Protein AF-A0A9D5VPM1-F1 (afdb_monomer)

Structure (mmCIF, N/CA/C/O backbone):
data_AF-A0A9D5VPM1-F1
#
_entry.id   AF-A0A9D5VPM1-F1
#
loop_
_atom_site.group_PDB
_atom_site.id
_atom_site.type_symbol
_atom_site.label_atom_id
_atom_site.label_alt_id
_atom_site.label_comp_id
_atom_site.label_asym_id
_atom_site.label_entity_id
_atom_site.label_seq_id
_atom_site.pdbx_PDB_ins_code
_atom_site.Cartn_x
_atom_site.Cartn_y
_atom_site.Cartn_z
_atom_site.occupancy
_atom_site.B_iso_or_equiv
_atom_site.auth_seq_id
_atom_site.auth_comp_id
_atom_site.auth_asym_id
_atom_site.auth_atom_id
_atom_site.pdbx_PDB_model_num
ATOM 1 N N . SER A 1 1 ? -30.904 0.780 25.644 1.00 46.03 1 SER A N 1
ATOM 2 C CA . SER A 1 1 ? -30.044 1.971 25.483 1.00 46.03 1 SER A CA 1
ATOM 3 C C . SER A 1 1 ? -30.799 3.175 26.012 1.00 46.03 1 SER A C 1
ATOM 5 O O . SER A 1 1 ? -31.953 3.351 25.652 1.00 46.03 1 SER A O 1
ATOM 7 N N . HIS A 1 2 ? -30.208 3.943 26.927 1.00 45.38 2 HIS A N 1
ATOM 8 C CA . HIS A 1 2 ? -30.830 5.159 27.462 1.00 45.38 2 HIS A CA 1
ATOM 9 C C . HIS A 1 2 ? -30.136 6.363 26.828 1.00 45.38 2 HIS A C 1
ATOM 11 O O . HIS A 1 2 ? -28.914 6.465 26.896 1.00 45.38 2 HIS A O 1
ATOM 17 N N . VAL A 1 3 ? -30.911 7.231 26.176 1.00 64.12 3 VAL A N 1
ATOM 18 C CA . VAL A 1 3 ? -30.421 8.460 25.542 1.00 64.12 3 VAL A CA 1
ATOM 19 C C . VAL A 1 3 ? -30.948 9.632 26.358 1.00 64.12 3 VAL A C 1
ATOM 21 O O . VAL A 1 3 ? -32.156 9.773 26.531 1.00 64.12 3 VAL A O 1
ATOM 24 N N . ILE A 1 4 ? -30.044 10.449 26.891 1.00 66.19 4 ILE A N 1
ATOM 25 C CA . ILE A 1 4 ? -30.392 11.664 27.631 1.00 66.19 4 ILE A CA 1
ATOM 26 C C . ILE A 1 4 ? -30.613 12.770 26.597 1.00 66.19 4 ILE A C 1
ATOM 28 O O . ILE A 1 4 ? -29.667 13.219 25.957 1.00 66.19 4 ILE A O 1
ATOM 32 N N . THR A 1 5 ? -31.866 13.180 26.405 1.00 64.38 5 THR A N 1
ATOM 33 C CA . THR A 1 5 ? -32.282 14.144 25.369 1.00 64.38 5 THR A CA 1
ATOM 34 C C . THR A 1 5 ? -32.383 15.592 25.847 1.00 64.38 5 THR A C 1
ATOM 36 O O . THR A 1 5 ? -32.550 16.478 25.014 1.00 64.38 5 THR A O 1
ATOM 39 N N . SER A 1 6 ? -32.257 15.879 27.147 1.00 61.25 6 SER A N 1
ATOM 40 C CA . SER A 1 6 ? -32.262 17.265 27.633 1.00 61.25 6 SER A CA 1
ATOM 41 C C . SER A 1 6 ? -31.363 17.474 28.847 1.00 61.25 6 SER A C 1
ATOM 43 O O . SER A 1 6 ? -31.532 16.819 29.876 1.00 61.25 6 SER A O 1
ATOM 45 N N . LEU A 1 7 ? -30.464 18.449 28.736 1.00 65.12 7 LEU A N 1
ATOM 46 C CA . LEU A 1 7 ? -29.758 19.070 29.851 1.00 65.12 7 LEU A CA 1
ATOM 47 C C . LEU A 1 7 ? -30.311 20.491 30.014 1.00 65.12 7 LEU A C 1
ATOM 49 O O . LEU A 1 7 ? -30.599 21.167 29.032 1.00 65.12 7 LEU A O 1
ATOM 53 N N . THR A 1 8 ? -30.485 20.938 31.255 1.00 63.12 8 THR A N 1
ATOM 54 C CA . THR A 1 8 ? -31.030 22.266 31.597 1.00 63.12 8 THR A CA 1
ATOM 55 C C . THR A 1 8 ? -30.065 23.416 31.306 1.00 63.12 8 THR A C 1
ATOM 57 O O . THR A 1 8 ? -30.476 24.572 31.278 1.00 63.12 8 THR A O 1
ATOM 60 N N . ASN A 1 9 ? -28.791 23.111 31.061 1.00 64.00 9 ASN A N 1
ATOM 61 C CA . ASN A 1 9 ? -27.805 24.082 30.610 1.00 64.00 9 ASN A CA 1
ATOM 62 C C . ASN A 1 9 ? -27.770 24.112 29.080 1.00 64.00 9 ASN A C 1
ATOM 64 O O . ASN A 1 9 ? -27.804 23.060 28.448 1.00 64.00 9 ASN A O 1
ATOM 68 N N . LEU A 1 10 ? -27.625 25.314 28.510 1.00 67.50 10 LEU A N 1
ATOM 69 C CA . LEU A 1 10 ? -27.462 25.647 27.079 1.00 67.50 10 LEU A CA 1
ATOM 70 C C . LEU A 1 10 ? -26.227 25.000 26.402 1.00 67.50 10 LEU A C 1
ATOM 72 O O . LEU A 1 10 ? -25.709 25.509 25.412 1.00 67.50 10 LEU A O 1
ATOM 76 N N . ALA A 1 11 ? -25.707 23.903 26.943 1.00 68.06 11 ALA A N 1
ATOM 77 C CA . ALA A 1 11 ? -24.633 23.136 26.352 1.00 68.06 11 ALA A CA 1
ATOM 78 C C . ALA A 1 11 ? -25.200 22.296 25.204 1.00 68.06 11 ALA A C 1
ATOM 80 O O . ALA A 1 11 ? -25.974 21.364 25.419 1.00 68.06 11 ALA A O 1
ATOM 81 N N . THR A 1 12 ? -24.797 22.611 23.977 1.00 66.62 12 THR A N 1
ATOM 82 C CA . THR A 1 12 ? -24.980 21.712 22.838 1.00 66.62 12 THR A CA 1
ATOM 83 C C . THR A 1 12 ? -24.083 20.489 23.039 1.00 66.62 12 THR A C 1
ATOM 85 O O . THR A 1 12 ? -22.858 20.654 23.058 1.00 66.62 12 THR A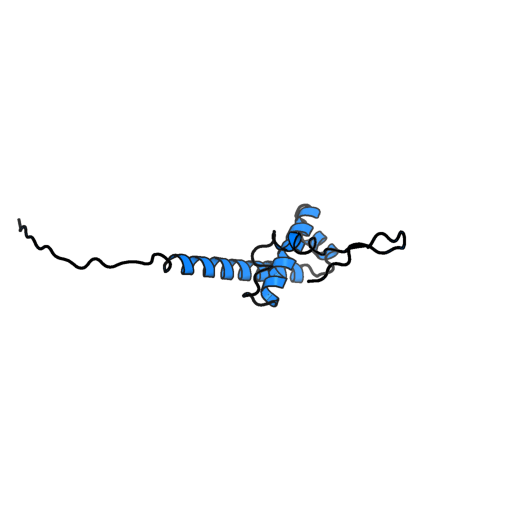 O 1
ATOM 88 N N . PRO A 1 13 ? -24.633 19.273 23.210 1.00 70.50 13 PRO A N 1
ATOM 89 C CA . PRO A 1 13 ? -23.810 18.080 23.325 1.00 70.50 13 PRO A CA 1
ATOM 90 C C . PRO A 1 13 ? -23.083 17.850 21.997 1.00 70.50 13 PRO A C 1
ATOM 92 O O . PRO A 1 13 ? -23.714 17.722 20.948 1.00 70.50 13 PRO A O 1
ATOM 95 N N . ILE A 1 14 ? -21.751 17.794 22.036 1.00 68.25 14 ILE A N 1
ATOM 96 C CA . ILE A 1 14 ? -20.956 17.328 20.898 1.00 68.25 14 ILE A CA 1
ATOM 97 C C . ILE A 1 14 ? -21.084 15.806 20.889 1.00 68.25 14 ILE A C 1
ATOM 99 O O . ILE A 1 14 ? -20.380 15.101 21.608 1.00 68.25 14 ILE A O 1
ATOM 103 N N . ILE A 1 15 ? -22.052 15.304 20.128 1.00 66.81 15 ILE A N 1
ATOM 104 C CA . ILE A 1 15 ? -22.191 13.874 19.868 1.00 66.81 15 ILE A CA 1
ATOM 105 C C . ILE A 1 15 ? -21.260 13.558 18.699 1.00 66.81 15 ILE A C 1
ATOM 107 O O . ILE A 1 15 ? -21.597 13.804 17.543 1.00 66.81 15 ILE A O 1
ATOM 111 N N . GLU A 1 16 ? -20.074 13.031 18.996 1.00 59.28 16 GLU A N 1
ATOM 112 C CA . GLU A 1 16 ? -19.192 12.471 17.975 1.00 59.28 16 GLU A CA 1
ATOM 113 C C . GLU A 1 16 ? -19.693 11.068 17.617 1.00 59.28 16 GLU A C 1
ATOM 115 O O . GLU A 1 16 ? -19.235 10.049 18.127 1.00 59.28 16 GLU A O 1
ATOM 120 N N . SER A 1 17 ? -20.711 11.012 16.760 1.00 59.69 17 SER A N 1
ATOM 121 C CA . SER A 1 17 ? -21.077 9.782 16.065 1.00 59.69 17 SER A CA 1
ATOM 122 C C . SER A 1 17 ? -19.971 9.485 15.056 1.00 59.69 17 SER A C 1
ATOM 124 O O . SER A 1 17 ? -19.969 10.005 13.940 1.00 59.69 17 SER A O 1
ATOM 126 N N . SER A 1 18 ? -18.993 8.690 15.480 1.00 56.88 18 SER A N 1
ATOM 127 C CA . SER A 1 18 ? -17.846 8.207 14.711 1.00 56.88 18 SER A CA 1
ATOM 128 C C . SER A 1 18 ? -18.258 7.237 13.591 1.00 56.88 18 SER A C 1
ATOM 130 O O . SER A 1 18 ? -17.755 6.129 13.488 1.00 56.88 18 SER A O 1
ATOM 132 N N . SER A 1 19 ? -19.177 7.646 12.716 1.00 54.69 19 SER A N 1
ATOM 133 C CA . SER A 1 19 ? -19.578 6.900 11.514 1.00 54.69 19 SER A CA 1
ATOM 134 C C . SER A 1 19 ? -18.809 7.334 10.258 1.00 54.69 19 SER A C 1
ATOM 136 O O . SER A 1 19 ? -19.092 6.860 9.163 1.00 54.69 19 SER A O 1
ATOM 138 N N . ASN A 1 20 ? -17.855 8.266 10.382 1.00 52.69 20 ASN A N 1
ATOM 139 C CA . ASN A 1 20 ? -17.102 8.801 9.240 1.00 52.69 20 ASN A CA 1
ATOM 140 C C . ASN A 1 20 ? -15.785 8.063 8.946 1.00 52.69 20 ASN A C 1
ATOM 142 O O . ASN A 1 20 ? -15.251 8.236 7.854 1.00 52.69 20 ASN A O 1
ATOM 146 N N . SER A 1 21 ? -15.248 7.251 9.867 1.00 54.72 21 SER A N 1
ATOM 147 C CA . SER A 1 21 ? -13.973 6.551 9.633 1.00 54.72 21 SER A CA 1
ATOM 148 C C . SER A 1 21 ? -14.108 5.298 8.765 1.00 54.72 21 SER A C 1
ATOM 150 O O . SER A 1 21 ? -13.159 4.957 8.068 1.00 54.72 21 SER A O 1
ATOM 152 N N . GLU A 1 22 ? -15.265 4.625 8.776 1.00 56.50 22 GLU A N 1
ATOM 153 C CA . GLU A 1 22 ? -15.465 3.374 8.019 1.00 56.50 22 GLU A CA 1
ATOM 154 C C . GLU A 1 22 ? -15.569 3.600 6.507 1.00 56.50 22 GLU A C 1
ATOM 156 O O . GLU A 1 22 ? -15.055 2.799 5.733 1.00 56.50 22 GLU A O 1
ATOM 161 N N . ARG A 1 23 ? -16.094 4.756 6.077 1.00 62.66 23 ARG A N 1
ATOM 162 C CA . ARG A 1 23 ? -16.302 5.059 4.651 1.00 62.66 23 ARG A CA 1
ATOM 163 C C . ARG A 1 23 ? -15.031 5.002 3.803 1.00 62.66 23 ARG A C 1
ATOM 165 O O . ARG A 1 23 ? -15.107 4.721 2.617 1.00 62.66 23 ARG A O 1
ATOM 172 N N . TYR A 1 24 ? -13.868 5.285 4.391 1.00 68.12 24 TYR A N 1
ATOM 173 C CA . TYR A 1 24 ? -12.594 5.243 3.666 1.00 68.12 24 TYR A CA 1
ATOM 174 C C . TYR A 1 24 ? -12.075 3.820 3.445 1.00 68.12 24 TYR A C 1
ATOM 176 O O . TYR A 1 24 ? -11.287 3.598 2.527 1.00 68.12 24 TYR A O 1
ATOM 184 N N . LEU A 1 25 ? -12.473 2.870 4.293 1.00 75.69 25 LEU A N 1
ATOM 185 C CA . LEU A 1 25 ? -12.056 1.473 4.179 1.00 75.69 25 LEU A CA 1
ATOM 186 C C . LEU A 1 25 ? -12.971 0.686 3.239 1.00 75.69 25 LEU A C 1
ATOM 188 O O . LEU A 1 25 ? -12.504 -0.269 2.624 1.00 75.69 25 LEU A O 1
ATOM 192 N N . ASP A 1 26 ? -14.221 1.124 3.075 1.00 77.19 26 ASP A N 1
ATOM 193 C CA . ASP A 1 26 ? -15.200 0.498 2.177 1.00 77.19 26 ASP A CA 1
ATOM 194 C C . ASP A 1 26 ? -14.757 0.511 0.701 1.00 77.19 26 ASP A C 1
ATOM 196 O O . ASP A 1 26 ? -15.040 -0.428 -0.042 1.00 77.19 26 ASP A O 1
ATOM 200 N N . ASP A 1 27 ? -13.997 1.531 0.285 1.00 83.94 27 ASP A N 1
ATOM 201 C CA . ASP A 1 27 ? -13.447 1.645 -1.075 1.00 83.94 27 ASP A CA 1
ATOM 202 C C . ASP A 1 27 ?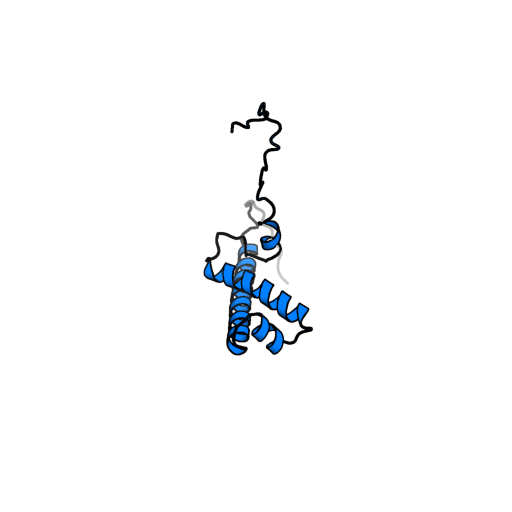 -12.220 0.739 -1.315 1.00 83.94 27 ASP A C 1
ATOM 204 O O . ASP A 1 27 ? -11.737 0.612 -2.448 1.00 83.94 27 ASP A O 1
ATOM 208 N N . ILE A 1 28 ? -11.668 0.129 -0.260 1.00 88.62 28 ILE A N 1
ATOM 209 C CA . ILE A 1 28 ? -10.472 -0.711 -0.338 1.00 88.62 28 ILE A CA 1
ATOM 210 C C . ILE A 1 28 ? -10.906 -2.180 -0.273 1.00 88.62 28 ILE A C 1
ATOM 212 O O . ILE A 1 28 ? -11.401 -2.633 0.762 1.00 88.62 28 ILE A O 1
ATOM 216 N N . PRO A 1 29 ? -10.687 -2.967 -1.344 1.00 87.00 29 PRO A N 1
ATOM 217 C CA . PRO A 1 29 ? -11.137 -4.350 -1.382 1.00 87.00 29 PRO A CA 1
ATOM 218 C C . PRO A 1 29 ? -10.519 -5.129 -0.223 1.00 87.00 29 PRO A C 1
ATOM 220 O O . PRO A 1 29 ? -9.322 -5.009 0.037 1.00 87.00 29 PRO A O 1
ATOM 223 N N . TYR A 1 30 ? -11.349 -5.910 0.468 1.00 89.62 30 TYR A N 1
ATOM 224 C CA . TYR A 1 30 ? -10.958 -6.796 1.565 1.00 89.62 30 TYR A CA 1
ATOM 225 C C . TYR A 1 30 ? -10.345 -6.119 2.813 1.00 89.62 30 TYR A C 1
ATOM 227 O O . TYR A 1 30 ? -9.983 -6.809 3.766 1.00 89.62 30 TYR A O 1
ATOM 235 N N . ALA A 1 31 ? -10.247 -4.785 2.868 1.00 87.44 31 ALA A N 1
ATOM 236 C CA . ALA A 1 31 ? -9.637 -4.085 4.003 1.00 87.44 31 ALA A CA 1
ATOM 237 C C . ALA A 1 31 ? -10.460 -4.209 5.298 1.00 87.44 31 ALA A C 1
ATOM 239 O O . ALA A 1 31 ? -9.883 -4.331 6.382 1.00 87.44 31 ALA A O 1
ATOM 240 N N . SER A 1 32 ? -11.789 -4.227 5.173 1.00 87.38 32 SER A N 1
ATOM 241 C CA . SER A 1 32 ? -12.735 -4.374 6.289 1.00 87.38 32 SER A CA 1
ATOM 242 C C . SER A 1 32 ? -13.070 -5.836 6.628 1.00 87.38 32 SER A C 1
ATOM 244 O O . SER A 1 32 ? -13.798 -6.092 7.585 1.00 87.38 32 SER A O 1
ATOM 246 N N . ASP A 1 33 ? -12.552 -6.811 5.871 1.00 88.50 33 ASP A N 1
ATOM 247 C CA . ASP A 1 33 ? -12.857 -8.230 6.073 1.00 88.50 33 ASP A CA 1
ATOM 248 C C . ASP A 1 33 ? -12.066 -8.801 7.261 1.00 88.50 33 ASP A C 1
ATOM 250 O O . ASP A 1 33 ? -10.854 -9.009 7.196 1.00 88.50 33 ASP A O 1
ATOM 254 N N . SER A 1 34 ? -12.753 -9.072 8.370 1.00 88.38 34 SER A N 1
ATOM 255 C CA . SER 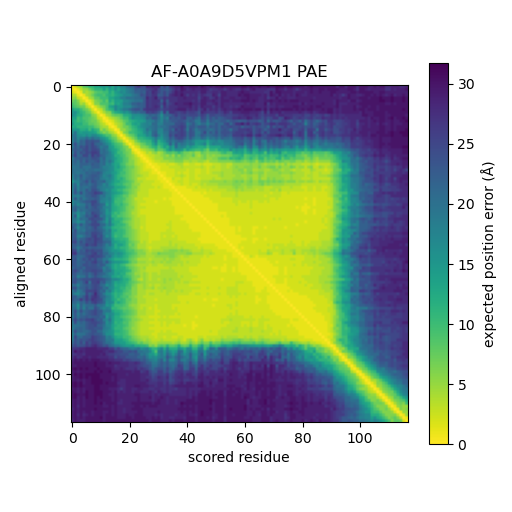A 1 34 ? -12.135 -9.576 9.600 1.00 88.38 34 SER A CA 1
ATOM 256 C C . SER A 1 34 ? -11.615 -11.015 9.491 1.00 88.38 34 SER A C 1
ATOM 258 O O . SER A 1 34 ? -10.822 -11.419 10.346 1.00 88.38 34 SER A O 1
ATOM 260 N N . SER A 1 35 ? -11.997 -11.762 8.447 1.00 90.06 35 SER A N 1
ATOM 261 C CA . SER A 1 35 ? -11.518 -13.129 8.194 1.00 90.06 35 SER A CA 1
ATOM 262 C C . SER A 1 35 ? -10.072 -13.179 7.686 1.00 90.06 35 SER A C 1
ATOM 264 O O . SER A 1 35 ? -9.386 -14.189 7.851 1.00 90.06 35 SER A O 1
ATOM 266 N N . ILE A 1 36 ? -9.575 -12.073 7.130 1.00 90.31 36 ILE A N 1
ATOM 267 C CA . ILE A 1 36 ? -8.217 -11.958 6.599 1.00 90.31 36 ILE A CA 1
ATOM 268 C C . ILE A 1 36 ? -7.266 -11.517 7.705 1.00 90.31 36 ILE A C 1
ATOM 270 O O . ILE A 1 36 ? -7.598 -10.672 8.541 1.00 90.31 36 ILE A O 1
ATOM 274 N N . VAL A 1 37 ? -6.046 -12.051 7.700 1.00 93.50 37 VAL A N 1
ATOM 275 C CA . VAL A 1 37 ? -5.016 -11.697 8.681 1.00 93.50 37 VAL A CA 1
ATOM 276 C C . VAL A 1 37 ? -4.710 -10.198 8.615 1.00 93.50 37 VAL A C 1
ATOM 278 O O . VAL A 1 37 ? -4.566 -9.620 7.540 1.00 93.50 37 VAL A O 1
ATOM 281 N N . LEU A 1 38 ? -4.544 -9.559 9.781 1.00 91.25 38 LEU A N 1
ATOM 282 C CA . LEU A 1 38 ? -4.284 -8.116 9.890 1.00 91.25 38 LEU A CA 1
ATOM 283 C C . LEU A 1 38 ? -3.126 -7.642 8.997 1.00 91.25 38 LEU A C 1
ATOM 285 O O . LEU A 1 38 ? -3.207 -6.569 8.407 1.00 91.25 38 LEU A O 1
ATOM 289 N N . LYS A 1 39 ? -2.066 -8.450 8.889 1.00 93.62 39 LYS A N 1
ATOM 290 C CA . LYS A 1 39 ? -0.907 -8.184 8.029 1.00 93.62 39 LYS A CA 1
ATOM 291 C C . LYS A 1 39 ? -1.315 -7.949 6.572 1.00 93.62 39 LYS A C 1
ATOM 293 O O . LYS A 1 39 ? -0.817 -7.014 5.949 1.00 93.62 39 LYS A O 1
ATOM 298 N N . ASP A 1 40 ? -2.217 -8.771 6.055 1.00 93.56 40 ASP A N 1
ATOM 299 C CA . ASP A 1 40 ? -2.610 -8.733 4.652 1.00 93.56 40 ASP A CA 1
ATOM 300 C C . ASP A 1 40 ? -3.561 -7.566 4.398 1.00 93.56 40 ASP A C 1
ATOM 302 O O . ASP A 1 40 ? -3.352 -6.795 3.465 1.00 93.56 40 ASP A O 1
ATOM 306 N N . ARG A 1 41 ? -4.508 -7.317 5.312 1.00 93.12 41 ARG A N 1
ATOM 307 C CA . ARG A 1 41 ? -5.368 -6.120 5.259 1.00 93.12 41 ARG A CA 1
ATOM 308 C C . ARG A 1 41 ? -4.554 -4.829 5.287 1.00 93.12 41 ARG A C 1
ATOM 310 O O . ARG A 1 41 ? -4.828 -3.903 4.527 1.00 93.12 41 ARG A O 1
ATOM 317 N N . LEU A 1 42 ? -3.517 -4.777 6.126 1.00 93.81 42 LEU A N 1
ATOM 318 C CA . LEU A 1 42 ? -2.617 -3.629 6.190 1.00 93.81 42 LEU A CA 1
ATOM 319 C C . LEU A 1 42 ? -1.898 -3.413 4.853 1.00 93.81 42 LEU A C 1
ATOM 321 O O . LEU A 1 42 ? -1.803 -2.277 4.399 1.00 93.81 42 LEU A O 1
ATOM 325 N N . ALA A 1 43 ? -1.453 -4.484 4.190 1.00 94.38 43 ALA A N 1
ATOM 326 C CA . ALA A 1 43 ? -0.827 -4.386 2.872 1.00 94.38 43 ALA A CA 1
ATOM 327 C C . ALA A 1 43 ? -1.784 -3.815 1.805 1.00 94.38 43 ALA A C 1
ATOM 329 O O . ALA A 1 43 ? -1.347 -3.060 0.934 1.00 94.38 43 ALA A O 1
ATOM 330 N N . LEU A 1 44 ? -3.085 -4.115 1.886 1.00 93.50 44 LEU A N 1
ATOM 331 C CA . LEU A 1 44 ? -4.108 -3.571 0.981 1.00 93.50 44 LEU A CA 1
ATOM 332 C C . LEU A 1 44 ? -4.355 -2.077 1.214 1.00 93.50 44 LEU A C 1
ATOM 334 O O . LEU A 1 44 ? -4.408 -1.299 0.256 1.00 93.50 44 LEU A O 1
ATOM 338 N N . ILE A 1 45 ? -4.434 -1.660 2.479 1.00 93.75 45 ILE A N 1
ATOM 339 C CA . ILE A 1 45 ? -4.559 -0.244 2.853 1.00 93.75 45 ILE A CA 1
ATOM 340 C C . ILE A 1 45 ? -3.315 0.531 2.406 1.00 93.75 45 ILE A C 1
ATOM 342 O O . ILE A 1 45 ? -3.419 1.577 1.761 1.00 93.75 45 ILE A O 1
ATOM 346 N N . GLU A 1 46 ? -2.125 -0.007 2.679 1.00 94.31 46 GLU A N 1
ATOM 347 C CA . GLU A 1 46 ? -0.867 0.584 2.222 1.00 94.31 46 GLU A CA 1
ATOM 348 C C . GLU A 1 46 ? -0.822 0.714 0.695 1.00 94.31 46 GLU A C 1
ATOM 350 O O . GLU A 1 46 ? -0.404 1.754 0.185 1.00 94.31 46 GLU A O 1
ATOM 355 N N . ARG A 1 47 ? -1.283 -0.297 -0.053 1.00 94.00 47 ARG A N 1
ATOM 356 C CA . ARG A 1 47 ? -1.368 -0.233 -1.520 1.00 94.00 47 ARG A CA 1
ATOM 357 C C . ARG A 1 47 ? -2.250 0.919 -1.981 1.00 94.00 47 ARG A C 1
ATOM 359 O O . ARG A 1 47 ? -1.857 1.634 -2.904 1.00 94.00 47 ARG A O 1
ATOM 366 N N . HIS A 1 48 ? -3.411 1.113 -1.357 1.00 93.19 48 HIS A N 1
ATOM 367 C CA . HIS A 1 48 ? -4.307 2.218 -1.694 1.00 93.19 48 HIS A CA 1
ATOM 368 C C . HIS A 1 48 ? -3.606 3.574 -1.512 1.00 93.19 48 HIS A C 1
ATOM 370 O O . HIS A 1 48 ? -3.613 4.402 -2.428 1.00 93.19 48 HIS A O 1
ATOM 376 N N . LEU A 1 49 ? -2.911 3.758 -0.385 1.00 93.19 49 LEU A N 1
ATOM 377 C CA . LEU A 1 49 ? -2.118 4.962 -0.115 1.00 93.19 49 LEU A CA 1
ATOM 378 C C . LEU A 1 49 ? -0.992 5.153 -1.142 1.00 93.19 49 LEU A C 1
ATOM 380 O O . LEU A 1 49 ? -0.865 6.232 -1.719 1.00 93.19 49 LEU A O 1
ATOM 384 N N . ILE A 1 50 ? -0.224 4.100 -1.442 1.00 94.31 50 ILE A N 1
ATOM 385 C CA . ILE A 1 50 ? 0.861 4.124 -2.438 1.00 94.31 50 ILE A CA 1
ATOM 38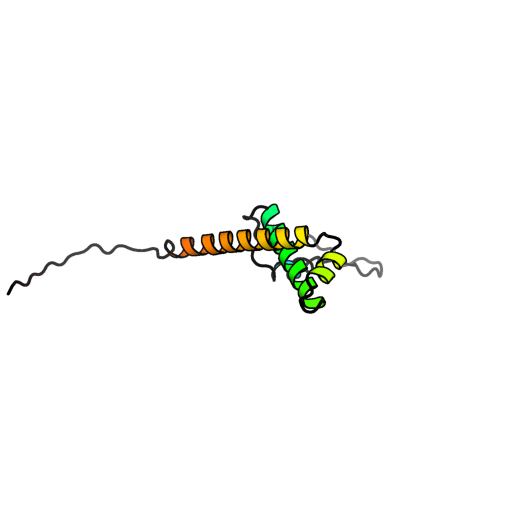6 C C . ILE A 1 50 ? 0.339 4.543 -3.815 1.00 94.31 50 ILE A C 1
ATOM 388 O O . ILE A 1 50 ? 0.938 5.385 -4.486 1.00 94.31 50 ILE A O 1
ATOM 392 N N . VAL A 1 51 ? -0.771 3.953 -4.264 1.00 93.62 51 VAL A N 1
ATOM 393 C CA . VAL A 1 51 ? -1.370 4.276 -5.565 1.00 93.62 51 VAL A CA 1
ATOM 394 C C . VAL A 1 51 ? -1.860 5.721 -5.583 1.00 93.62 51 VAL A C 1
ATOM 396 O O . VAL A 1 51 ? -1.642 6.417 -6.578 1.00 93.62 51 VAL A O 1
ATOM 399 N N . GLY A 1 52 ? -2.474 6.186 -4.492 1.00 93.88 52 GLY A N 1
ATOM 400 C CA . GLY A 1 52 ? -2.863 7.584 -4.319 1.00 93.88 52 GLY A CA 1
ATOM 401 C C . GLY A 1 52 ? -1.674 8.533 -4.463 1.00 93.88 52 GLY A C 1
ATOM 402 O O . GLY A 1 52 ? -1.735 9.484 -5.244 1.00 93.88 52 GLY A O 1
ATOM 403 N N . GLU A 1 53 ? -0.561 8.231 -3.799 1.00 94.75 53 GLU A N 1
ATOM 404 C CA . GLU A 1 53 ? 0.632 9.082 -3.814 1.00 94.75 53 GLU A CA 1
ATOM 405 C C . GLU A 1 53 ? 1.337 9.085 -5.178 1.00 94.75 53 GLU A C 1
ATOM 407 O O . GLU A 1 53 ? 1.729 10.128 -5.706 1.00 94.75 53 GLU A O 1
ATOM 412 N N . ILE A 1 54 ? 1.429 7.921 -5.827 1.00 94.75 54 ILE A N 1
ATOM 413 C CA . ILE A 1 54 ? 1.963 7.818 -7.191 1.00 94.75 54 ILE A CA 1
ATOM 414 C C . ILE A 1 54 ? 1.111 8.643 -8.165 1.00 94.75 54 ILE A C 1
ATOM 416 O O . ILE A 1 54 ? 1.670 9.320 -9.032 1.00 94.75 54 ILE A O 1
ATOM 420 N N . LYS A 1 55 ? -0.222 8.621 -8.024 1.00 95.50 55 LYS A N 1
ATOM 421 C CA . LYS A 1 55 ? -1.134 9.432 -8.847 1.00 95.50 55 LYS A CA 1
ATOM 422 C C . LYS A 1 55 ? -0.933 10.930 -8.605 1.00 95.50 55 LYS A C 1
ATOM 424 O O . LYS A 1 55 ? -0.799 11.666 -9.579 1.00 95.50 55 LYS A O 1
ATOM 429 N N . ARG A 1 56 ? -0.817 11.373 -7.345 1.00 94.69 56 ARG A N 1
ATOM 430 C CA . ARG A 1 56 ? -0.519 12.779 -6.980 1.00 94.69 56 ARG A CA 1
ATOM 431 C C . ARG A 1 56 ? 0.786 13.289 -7.593 1.00 94.69 56 ARG A C 1
ATOM 433 O O . ARG A 1 56 ? 0.931 14.481 -7.858 1.00 94.69 56 ARG A O 1
ATOM 440 N N . HIS A 1 57 ? 1.733 12.390 -7.845 1.00 95.69 57 HIS A N 1
ATOM 441 C CA . HIS A 1 57 ? 3.021 12.702 -8.455 1.00 95.69 57 HIS A CA 1
ATOM 442 C C . HIS A 1 57 ? 3.143 12.285 -9.929 1.00 95.69 57 HIS A C 1
ATOM 444 O O . HIS A 1 57 ? 4.261 12.079 -10.408 1.00 95.69 57 HIS A O 1
ATOM 450 N N . ASN A 1 58 ? 2.031 12.181 -10.668 1.00 94.56 58 ASN A N 1
ATOM 451 C CA . ASN A 1 58 ? 2.007 11.892 -12.111 1.00 94.56 58 ASN A CA 1
ATOM 452 C C . ASN A 1 58 ? 2.783 10.618 -12.497 1.00 94.56 58 ASN A C 1
ATOM 454 O O . ASN A 1 58 ? 3.496 10.581 -13.498 1.00 94.56 58 ASN A O 1
ATOM 458 N N . GLY A 1 59 ? 2.711 9.575 -11.668 1.00 92.50 59 GLY A N 1
ATOM 459 C CA . GLY A 1 59 ? 3.415 8.315 -11.910 1.00 92.50 59 GLY A CA 1
ATOM 460 C C . GLY A 1 59 ? 4.874 8.294 -11.444 1.00 92.50 59 GLY A C 1
ATOM 461 O O . GLY A 1 59 ? 5.531 7.253 -11.552 1.00 92.50 59 GLY A O 1
ATOM 462 N N . ASN A 1 60 ? 5.404 9.393 -10.894 1.00 94.81 60 ASN A N 1
ATOM 463 C CA . ASN A 1 60 ? 6.789 9.452 -10.434 1.00 94.81 60 ASN A CA 1
ATOM 464 C C . ASN A 1 60 ? 6.986 8.678 -9.118 1.00 94.81 60 ASN A C 1
ATOM 466 O O . ASN A 1 60 ? 6.873 9.220 -8.017 1.00 94.81 60 ASN A O 1
ATOM 470 N N . LYS A 1 61 ? 7.354 7.400 -9.252 1.00 94.56 61 LYS A N 1
ATOM 471 C CA . LYS A 1 61 ? 7.584 6.475 -8.130 1.00 94.56 61 LYS A CA 1
ATOM 472 C C . LYS A 1 61 ? 8.699 6.935 -7.188 1.00 94.56 61 LYS A C 1
ATOM 474 O O . LYS A 1 61 ? 8.598 6.722 -5.987 1.00 94.56 61 LYS A O 1
ATOM 479 N N . SER A 1 62 ? 9.759 7.558 -7.709 1.00 95.50 62 SER A N 1
ATOM 480 C CA . SER A 1 62 ? 10.877 8.033 -6.881 1.00 95.50 62 SER A CA 1
ATOM 481 C C . SER A 1 62 ? 10.465 9.221 -6.013 1.00 95.50 62 SER A C 1
ATOM 483 O O . SER A 1 62 ? 10.846 9.286 -4.847 1.00 95.50 62 SER A O 1
ATOM 485 N N . LYS A 1 63 ? 9.657 10.138 -6.562 1.00 96.06 63 LYS A N 1
ATOM 486 C CA . LYS A 1 63 ? 9.112 11.272 -5.806 1.00 96.06 63 LYS A CA 1
ATOM 487 C C . LYS A 1 63 ? 8.107 10.802 -4.751 1.00 96.06 63 LYS A C 1
ATOM 489 O O . LYS A 1 63 ? 8.231 11.218 -3.608 1.00 96.06 63 LYS A O 1
ATOM 494 N N . ALA A 1 64 ? 7.218 9.873 -5.109 1.00 96.06 64 ALA A N 1
ATOM 495 C CA . ALA A 1 64 ? 6.277 9.263 -4.170 1.00 96.06 64 ALA A CA 1
ATOM 496 C C . ALA A 1 64 ? 6.981 8.515 -3.027 1.00 96.06 64 ALA A C 1
ATOM 498 O O . ALA A 1 64 ? 6.651 8.733 -1.871 1.00 96.06 64 ALA A O 1
ATOM 499 N N . ALA A 1 65 ? 8.006 7.702 -3.317 1.00 96.50 65 ALA A N 1
ATOM 500 C CA . ALA A 1 65 ? 8.783 7.021 -2.275 1.00 96.50 6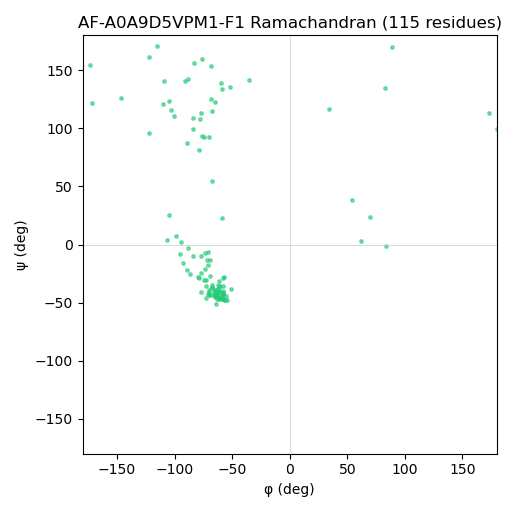5 ALA A CA 1
ATOM 501 C C . ALA A 1 65 ? 9.408 8.013 -1.280 1.00 96.50 65 ALA A C 1
ATOM 503 O O . ALA A 1 65 ? 9.371 7.786 -0.072 1.00 96.50 65 ALA A O 1
ATOM 504 N N . ARG A 1 66 ? 9.951 9.124 -1.800 1.00 96.81 66 ARG A N 1
ATOM 505 C CA . ARG A 1 66 ? 10.553 10.180 -0.984 1.00 96.81 66 ARG A CA 1
ATOM 506 C C . ARG A 1 66 ? 9.521 10.865 -0.087 1.00 96.81 66 ARG A C 1
ATOM 508 O O . ARG A 1 66 ? 9.818 11.075 1.081 1.00 96.81 66 ARG A O 1
ATOM 515 N N . GLU A 1 67 ? 8.341 11.181 -0.616 1.00 96.12 67 GLU A N 1
ATOM 516 C CA . GLU A 1 67 ? 7.254 11.810 0.151 1.00 96.12 67 GLU A CA 1
ATOM 517 C C . GLU A 1 67 ? 6.685 10.864 1.218 1.00 96.12 67 GLU A C 1
ATOM 519 O O . GLU A 1 67 ? 6.412 11.270 2.341 1.00 96.12 67 GLU A O 1
ATOM 524 N N . MET A 1 68 ? 6.614 9.568 0.907 1.00 93.56 68 MET A N 1
ATOM 525 C CA . MET A 1 68 ? 6.245 8.520 1.861 1.00 93.56 68 MET A CA 1
ATOM 526 C C . MET A 1 68 ? 7.321 8.234 2.923 1.00 93.56 68 MET A C 1
ATOM 528 O O . MET A 1 68 ? 7.087 7.425 3.819 1.00 93.56 68 MET A O 1
ATOM 532 N N . GLY A 1 69 ? 8.513 8.830 2.820 1.00 96.19 69 GLY A N 1
ATOM 533 C CA . GLY A 1 69 ? 9.601 8.623 3.779 1.00 96.19 69 GLY A CA 1
ATOM 534 C C . GLY A 1 69 ? 10.229 7.224 3.736 1.00 96.19 69 GLY A C 1
ATOM 535 O O . GLY A 1 69 ? 10.811 6.782 4.725 1.00 96.19 69 GLY A O 1
ATOM 536 N N . ILE A 1 70 ? 10.129 6.513 2.607 1.00 96.44 70 ILE A N 1
ATOM 537 C CA . ILE A 1 70 ? 10.676 5.157 2.444 1.00 96.44 70 ILE A CA 1
ATOM 538 C C . ILE A 1 70 ? 11.664 5.076 1.280 1.00 96.44 70 ILE A C 1
ATOM 540 O O . ILE A 1 70 ? 11.688 5.906 0.371 1.00 96.44 70 ILE A O 1
ATOM 544 N N . SER A 1 71 ? 12.495 4.032 1.273 1.00 97.69 71 SER A N 1
ATOM 545 C CA . SER A 1 71 ? 13.378 3.783 0.134 1.00 97.69 71 SER A CA 1
ATOM 546 C C . SER A 1 71 ? 12.579 3.359 -1.103 1.00 97.69 71 SER A C 1
ATOM 548 O O . SER A 1 71 ? 11.511 2.746 -1.015 1.00 97.69 71 SER A O 1
ATOM 550 N N . ARG A 1 72 ? 13.138 3.620 -2.289 1.00 94.81 72 ARG A N 1
ATOM 551 C CA . ARG A 1 72 ? 12.545 3.175 -3.559 1.00 94.81 72 ARG A CA 1
ATOM 552 C C . ARG A 1 72 ? 12.370 1.652 -3.615 1.00 94.81 72 ARG A C 1
ATOM 554 O O . ARG A 1 72 ? 11.381 1.175 -4.163 1.00 94.81 72 ARG A O 1
ATOM 561 N N . GLU A 1 73 ? 13.298 0.897 -3.026 1.00 96.81 73 GLU A N 1
ATOM 562 C CA . GLU A 1 73 ? 13.210 -0.566 -2.971 1.00 96.81 73 GLU A CA 1
ATOM 563 C C . GLU A 1 73 ? 12.141 -1.041 -1.979 1.00 96.81 73 GLU A C 1
ATOM 565 O O . GLU A 1 73 ? 11.436 -2.008 -2.260 1.00 96.81 73 GLU A O 1
ATOM 570 N N . ALA A 1 74 ? 11.952 -0.341 -0.855 1.00 96.12 74 ALA A N 1
ATOM 571 C CA . ALA A 1 74 ? 10.854 -0.629 0.067 1.00 96.12 74 ALA A CA 1
ATOM 572 C C . ALA A 1 74 ? 9.490 -0.398 -0.600 1.00 96.12 74 ALA A C 1
ATOM 574 O O . ALA A 1 74 ? 8.612 -1.252 -0.486 1.00 96.12 74 ALA A O 1
ATOM 575 N N . LEU A 1 75 ? 9.339 0.697 -1.360 1.00 95.81 75 LEU A N 1
ATOM 576 C CA . LEU A 1 75 ? 8.132 0.952 -2.151 1.00 95.81 75 LEU A CA 1
ATOM 577 C C . LEU A 1 75 ? 7.862 -0.205 -3.125 1.00 95.81 75 LEU A C 1
ATOM 579 O O . LEU A 1 75 ? 6.750 -0.724 -3.180 1.00 95.81 75 LEU A O 1
ATOM 583 N N . ARG A 1 76 ? 8.894 -0.650 -3.855 1.00 95.75 76 ARG A N 1
ATOM 584 C CA . ARG A 1 76 ? 8.784 -1.763 -4.808 1.00 95.75 76 ARG A CA 1
ATOM 585 C C . ARG A 1 76 ? 8.333 -3.055 -4.122 1.00 95.75 76 ARG A C 1
ATOM 587 O O . ARG A 1 76 ? 7.404 -3.697 -4.601 1.00 95.75 76 ARG A O 1
ATOM 594 N N . LYS A 1 77 ? 8.944 -3.403 -2.987 1.00 97.00 77 LYS A N 1
ATOM 595 C CA . LYS A 1 77 ? 8.598 -4.605 -2.212 1.00 97.00 77 LYS A CA 1
ATOM 596 C C . LYS A 1 77 ? 7.169 -4.563 -1.673 1.00 97.00 77 LYS A C 1
ATOM 598 O O . LYS A 1 77 ? 6.463 -5.557 -1.791 1.00 97.00 77 LYS A O 1
ATOM 603 N N . LYS A 1 78 ? 6.723 -3.419 -1.141 1.00 95.19 78 LYS A N 1
ATOM 604 C CA . LYS A 1 78 ? 5.337 -3.237 -0.670 1.00 95.19 78 LYS A CA 1
ATOM 605 C C . LYS A 1 78 ? 4.320 -3.390 -1.809 1.00 95.19 78 LYS A C 1
ATOM 607 O O . LYS A 1 78 ? 3.286 -4.031 -1.632 1.00 95.19 78 LYS A O 1
ATOM 612 N N . MET A 1 79 ? 4.629 -2.861 -2.995 1.00 93.25 79 MET A N 1
ATOM 613 C CA . MET A 1 79 ? 3.774 -3.033 -4.175 1.00 93.25 79 MET A CA 1
ATOM 614 C C . MET A 1 79 ? 3.678 -4.494 -4.627 1.00 93.25 79 MET A C 1
ATOM 616 O O . MET A 1 79 ? 2.581 -4.937 -4.939 1.00 93.25 79 MET A O 1
ATOM 620 N N . MET A 1 80 ? 4.792 -5.233 -4.650 1.00 93.88 80 MET A N 1
ATOM 621 C CA . MET A 1 80 ? 4.772 -6.659 -5.009 1.00 93.88 80 MET A CA 1
ATOM 622 C C . MET A 1 80 ? 3.966 -7.468 -3.992 1.00 93.88 80 MET A C 1
ATOM 624 O O . MET A 1 80 ? 3.007 -8.123 -4.370 1.00 93.88 80 MET A O 1
ATOM 628 N N . LEU A 1 81 ? 4.268 -7.308 -2.699 1.00 93.75 81 LEU A N 1
ATOM 629 C CA . LEU A 1 81 ? 3.575 -8.018 -1.623 1.00 93.75 81 LEU A CA 1
ATOM 630 C C . LEU A 1 81 ? 2.054 -7.816 -1.671 1.00 93.75 81 LEU A C 1
ATOM 632 O O . LEU A 1 81 ? 1.295 -8.769 -1.560 1.00 93.75 81 LEU A O 1
ATOM 636 N N . SER A 1 82 ? 1.605 -6.570 -1.824 1.00 92.94 82 SER A N 1
ATOM 637 C CA . SER A 1 82 ? 0.170 -6.269 -1.870 1.00 92.94 82 SER A CA 1
ATOM 638 C C . SER A 1 82 ? -0.520 -6.785 -3.134 1.00 92.94 82 SER A C 1
ATOM 640 O O . SER A 1 82 ? -1.714 -7.068 -3.086 1.00 92.94 82 SER A O 1
ATOM 642 N N . GLN A 1 83 ? 0.207 -6.919 -4.248 1.00 92.50 83 GLN A N 1
ATOM 643 C CA . GLN A 1 83 ? -0.322 -7.540 -5.459 1.00 92.50 83 GLN A CA 1
ATOM 644 C C . GLN A 1 83 ? -0.456 -9.055 -5.282 1.00 92.50 83 GLN A C 1
ATOM 646 O O . GLN A 1 83 ? -1.531 -9.580 -5.542 1.00 92.50 83 GLN A O 1
ATOM 651 N N . ASP A 1 84 ? 0.569 -9.721 -4.744 1.00 93.88 84 ASP A N 1
ATOM 652 C CA . ASP A 1 84 ? 0.543 -11.166 -4.482 1.00 93.88 84 ASP A CA 1
ATOM 653 C C . ASP A 1 84 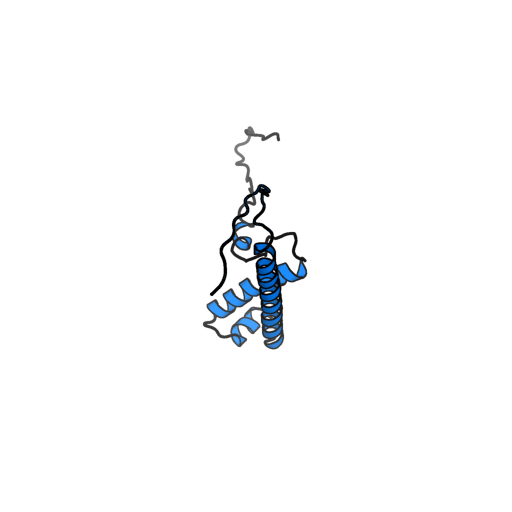? -0.625 -11.552 -3.552 1.00 93.88 84 ASP A C 1
ATOM 655 O O . ASP A 1 84 ? -1.306 -12.552 -3.768 1.00 93.88 84 ASP A O 1
ATOM 659 N N . ILE A 1 85 ? -0.888 -10.730 -2.527 1.00 92.94 85 ILE A N 1
ATOM 660 C CA . ILE A 1 85 ? -2.019 -10.915 -1.604 1.00 92.94 85 ILE A CA 1
ATOM 661 C C . ILE A 1 85 ? -3.360 -10.768 -2.330 1.00 92.94 85 ILE A C 1
ATOM 663 O O . ILE A 1 85 ? -4.259 -11.574 -2.108 1.00 92.94 85 ILE A O 1
ATOM 667 N N . LEU A 1 86 ? -3.512 -9.754 -3.187 1.00 90.44 86 LEU A N 1
ATOM 668 C CA . LEU A 1 86 ? -4.743 -9.570 -3.962 1.00 90.44 86 LEU A CA 1
ATOM 669 C C . LEU A 1 86 ? -4.997 -10.741 -4.901 1.00 90.44 86 LEU A C 1
ATOM 671 O O . LEU A 1 86 ? -6.109 -11.258 -4.926 1.00 90.44 86 LEU A O 1
ATOM 675 N N . ASP A 1 87 ? -3.963 -11.185 -5.610 1.00 91.56 87 ASP A N 1
ATOM 676 C CA . ASP A 1 87 ? -4.064 -12.303 -6.541 1.00 91.56 87 ASP A CA 1
ATOM 677 C C . ASP A 1 87 ? -4.440 -13.599 -5.797 1.00 91.56 87 ASP A C 1
ATOM 679 O O . ASP A 1 87 ? -5.271 -14.375 -6.271 1.00 91.56 87 ASP A O 1
ATOM 683 N N . ALA A 1 88 ? -3.899 -13.811 -4.591 1.00 90.19 88 ALA A N 1
ATOM 684 C CA . ALA A 1 88 ? -4.261 -14.942 -3.739 1.00 90.19 88 ALA A CA 1
ATOM 685 C C . ALA A 1 88 ? -5.718 -14.877 -3.244 1.00 90.19 88 ALA A C 1
ATOM 687 O O . ALA A 1 88 ? -6.405 -15.901 -3.225 1.00 90.19 88 ALA A O 1
ATOM 688 N N . LEU A 1 89 ? -6.203 -13.691 -2.859 1.00 87.75 89 LEU A N 1
ATOM 689 C CA . LEU A 1 89 ? -7.576 -13.489 -2.383 1.00 87.75 89 LEU A CA 1
ATOM 690 C C . LEU A 1 89 ? -8.607 -13.624 -3.513 1.00 87.75 89 LEU A C 1
ATOM 692 O O . LEU A 1 89 ? -9.632 -14.285 -3.331 1.00 87.75 89 LEU A O 1
ATOM 696 N N . ASP A 1 90 ? -8.322 -13.064 -4.689 1.00 85.25 90 ASP A N 1
ATOM 697 C CA . ASP A 1 90 ? -9.179 -13.193 -5.872 1.00 85.25 90 ASP A CA 1
ATOM 698 C C . ASP A 1 90 ? -9.187 -14.637 -6.399 1.00 85.25 90 ASP A C 1
ATOM 700 O O . ASP A 1 90 ? -10.243 -15.162 -6.768 1.00 85.25 90 ASP A O 1
ATOM 704 N N . GLY A 1 91 ? -8.038 -15.322 -6.353 1.00 72.56 91 GLY A N 1
ATOM 705 C CA . GLY A 1 91 ? -7.932 -16.751 -6.649 1.00 72.56 91 GLY A CA 1
ATOM 706 C C . GLY A 1 91 ? -8.758 -17.626 -5.699 1.00 72.56 91 GLY A C 1
ATOM 707 O O . GLY A 1 91 ? -9.396 -18.580 -6.143 1.00 72.56 91 GLY A O 1
ATOM 708 N N . TYR A 1 92 ? -8.835 -17.268 -4.412 1.00 57.16 92 TYR A N 1
ATOM 709 C CA . TYR A 1 92 ? -9.687 -17.953 -3.429 1.00 57.16 92 TYR A CA 1
ATOM 710 C C . TYR A 1 92 ? -11.186 -17.805 -3.745 1.00 57.16 92 TYR A C 1
ATOM 712 O O . TYR A 1 92 ? -11.941 -18.771 -3.640 1.00 57.16 92 TYR A O 1
ATOM 720 N N . LYS A 1 93 ? -11.632 -16.626 -4.202 1.00 51.47 93 LYS A N 1
ATOM 721 C CA . LYS A 1 93 ? -13.046 -16.368 -4.554 1.00 51.47 93 LYS A CA 1
ATOM 722 C C . LYS A 1 93 ? -13.507 -17.073 -5.837 1.00 51.47 93 LYS A C 1
ATOM 724 O O . LYS A 1 93 ? -14.715 -17.195 -6.053 1.00 51.47 93 LYS A O 1
ATOM 729 N N . ALA A 1 94 ? -12.587 -17.532 -6.688 1.00 47.19 94 ALA A N 1
ATOM 730 C CA . ALA A 1 94 ? -12.924 -18.283 -7.898 1.00 47.19 94 ALA A CA 1
ATOM 731 C C . ALA A 1 94 ? -13.351 -19.735 -7.601 1.00 47.19 94 ALA A C 1
ATOM 733 O O . ALA A 1 94 ? -14.199 -20.271 -8.315 1.00 47.19 94 ALA A O 1
ATOM 734 N N . HIS A 1 95 ? -12.825 -20.348 -6.534 1.00 42.06 95 HIS A N 1
ATOM 735 C CA . HIS A 1 95 ? -13.136 -21.734 -6.166 1.00 42.06 95 HIS A CA 1
ATOM 736 C C . HIS A 1 95 ? -14.493 -21.897 -5.450 1.00 42.06 95 HIS A C 1
ATOM 738 O O . HIS A 1 95 ? -15.164 -22.901 -5.664 1.00 42.06 95 HIS A O 1
ATOM 744 N N . ASP A 1 96 ? -14.973 -20.885 -4.717 1.00 40.91 96 ASP A N 1
ATOM 745 C CA . ASP A 1 96 ? -16.266 -20.936 -3.998 1.00 40.91 96 ASP A CA 1
ATOM 746 C C . ASP A 1 96 ? -17.514 -20.834 -4.906 1.00 40.91 96 ASP A C 1
ATOM 748 O O . ASP A 1 96 ? -18.651 -21.001 -4.452 1.00 40.91 96 ASP A O 1
ATOM 752 N N . ARG A 1 97 ? -17.347 -20.555 -6.208 1.00 45.94 97 ARG A N 1
ATOM 753 C CA . ARG A 1 97 ? -18.475 -20.465 -7.157 1.00 45.94 97 ARG A CA 1
ATOM 754 C C . ARG A 1 97 ? -18.922 -21.810 -7.728 1.00 45.94 97 ARG A C 1
ATOM 756 O O . ARG A 1 97 ? -19.963 -21.849 -8.377 1.00 45.94 97 ARG A O 1
ATOM 763 N N . ILE A 1 98 ? -18.172 -22.889 -7.506 1.00 51.31 98 ILE A N 1
ATOM 764 C CA . ILE A 1 98 ? -18.491 -24.198 -8.096 1.00 51.31 98 ILE A CA 1
ATOM 765 C C . ILE A 1 98 ? -19.433 -25.019 -7.188 1.00 51.31 98 ILE A C 1
ATOM 767 O O . ILE A 1 98 ? -20.220 -25.809 -7.701 1.00 51.31 98 ILE A O 1
ATOM 771 N N . ASP A 1 99 ? -19.491 -24.733 -5.880 1.00 49.41 99 ASP A N 1
ATOM 772 C CA . ASP A 1 99 ? -20.206 -25.586 -4.910 1.00 49.41 99 ASP A CA 1
ATOM 773 C C . ASP A 1 99 ? -21.538 -25.012 -4.374 1.00 49.41 99 ASP A C 1
ATOM 775 O O . ASP A 1 99 ? -22.189 -25.620 -3.522 1.00 49.41 99 ASP A O 1
ATOM 779 N N . SER A 1 100 ? -21.997 -23.856 -4.869 1.00 44.94 100 SER A N 1
ATOM 780 C CA . SER A 1 100 ? -23.225 -23.193 -4.380 1.00 44.94 100 SER A CA 1
ATOM 781 C C . SER A 1 100 ? -24.492 -23.432 -5.222 1.00 44.94 100 SER A C 1
ATOM 783 O O . SER A 1 100 ? -25.551 -22.885 -4.90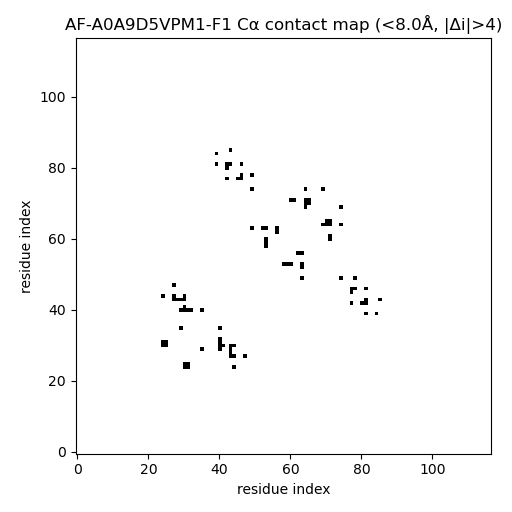8 1.00 44.94 100 SER A O 1
ATOM 785 N N . VAL A 1 101 ? -24.455 -24.319 -6.223 1.00 47.03 101 VAL A N 1
ATOM 786 C CA . VAL A 1 101 ? -25.672 -24.803 -6.906 1.00 47.03 101 VAL A CA 1
ATOM 787 C C . VAL A 1 101 ? -26.207 -26.045 -6.175 1.00 47.03 101 VAL A C 1
ATOM 789 O O . VAL A 1 101 ? -25.854 -27.173 -6.506 1.00 47.03 101 VAL A O 1
ATOM 792 N N . LYS A 1 102 ? -27.057 -25.864 -5.151 1.00 43.09 102 LYS A N 1
ATOM 793 C CA . LYS A 1 102 ? -27.690 -26.976 -4.406 1.00 43.09 102 LYS A CA 1
ATOM 794 C C . LYS A 1 102 ? -29.145 -27.258 -4.840 1.00 43.09 102 LYS A C 1
ATOM 796 O O . LYS A 1 102 ? -30.042 -26.526 -4.436 1.00 43.09 102 LYS A O 1
ATOM 801 N N . GLY A 1 103 ? -29.348 -28.413 -5.497 1.00 38.69 103 GLY A N 1
ATOM 802 C CA . GLY A 1 103 ? -30.426 -29.413 -5.265 1.00 38.69 103 GLY A CA 1
ATOM 803 C C . GLY A 1 103 ? -31.779 -29.284 -6.008 1.00 38.69 103 GLY A C 1
ATOM 804 O O . GLY A 1 103 ? -32.046 -28.230 -6.575 1.00 38.69 103 GLY A O 1
ATOM 805 N N . PRO A 1 104 ? -32.687 -30.298 -5.963 1.00 41.41 104 PRO A N 1
ATOM 806 C CA . PRO A 1 104 ? -32.569 -31.683 -5.479 1.00 41.41 104 PRO A CA 1
ATOM 807 C C . PRO A 1 104 ? -32.728 -32.762 -6.584 1.00 41.41 104 PRO A C 1
ATOM 809 O O . PRO A 1 104 ? -33.131 -32.492 -7.712 1.00 41.41 104 PRO A O 1
ATOM 812 N N . VAL A 1 105 ? -32.432 -34.004 -6.191 1.00 56.59 105 VAL A N 1
ATOM 813 C CA . VAL A 1 105 ? -32.641 -35.277 -6.902 1.00 56.59 105 VAL A CA 1
ATOM 814 C C . VAL A 1 105 ? -34.087 -35.440 -7.396 1.00 56.59 105 VAL A C 1
ATOM 816 O O . VAL A 1 105 ? -35.032 -35.223 -6.636 1.00 56.59 105 VAL A O 1
ATOM 819 N N . ARG A 1 106 ? -34.245 -35.897 -8.644 1.00 47.94 106 ARG A N 1
ATOM 820 C CA . ARG A 1 106 ? -35.388 -36.709 -9.083 1.00 47.94 106 ARG A CA 1
ATOM 821 C C . ARG A 1 106 ? -34.831 -38.019 -9.633 1.00 47.94 106 ARG A C 1
ATOM 823 O O . ARG A 1 106 ? -34.367 -38.067 -10.766 1.00 47.94 106 ARG A O 1
ATOM 830 N N . GLU A 1 107 ? -34.803 -39.030 -8.774 1.00 53.47 107 GLU A N 1
ATOM 831 C CA . GLU A 1 107 ? -34.949 -40.416 -9.208 1.00 53.47 107 GLU A CA 1
ATOM 832 C C . GLU A 1 107 ? -36.398 -40.543 -9.686 1.00 53.47 107 GLU A C 1
ATOM 834 O O . GLU A 1 107 ? -37.292 -40.059 -8.995 1.00 53.47 107 GLU A O 1
ATOM 839 N N . ASP A 1 108 ? -36.588 -41.006 -10.920 1.00 42.97 108 ASP A N 1
ATOM 840 C CA . ASP A 1 108 ? -37.631 -41.957 -11.325 1.00 42.97 108 ASP A CA 1
ATOM 841 C C . ASP A 1 108 ? -37.622 -42.098 -12.858 1.00 42.97 108 ASP A C 1
ATOM 843 O O . ASP A 1 108 ? -37.876 -41.151 -13.603 1.00 42.97 108 ASP A O 1
ATOM 847 N N . ASP A 1 109 ? -37.251 -43.308 -13.277 1.00 46.84 109 ASP A N 1
ATOM 848 C CA . ASP A 1 109 ? -37.746 -44.092 -14.409 1.00 46.84 109 ASP A CA 1
ATOM 849 C C . ASP A 1 109 ? -38.187 -43.389 -15.703 1.00 46.84 109 ASP A C 1
ATOM 851 O O . ASP A 1 109 ? -39.251 -42.781 -15.804 1.00 46.84 109 ASP A O 1
ATOM 855 N N . SER A 1 110 ? -37.471 -43.681 -16.789 1.00 46.47 110 SER A N 1
ATOM 856 C CA . S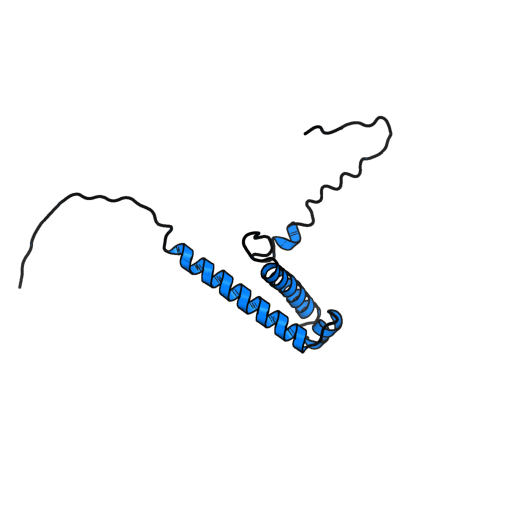ER A 1 110 ? -38.015 -44.586 -17.818 1.00 46.47 110 SER A CA 1
ATOM 857 C C . SER A 1 110 ? -36.952 -44.936 -18.857 1.00 46.47 110 SER A C 1
ATOM 859 O O . SER A 1 110 ? -36.352 -44.087 -19.512 1.00 46.47 110 SER A O 1
ATOM 861 N N . SER A 1 111 ? -36.722 -46.240 -18.960 1.00 54.00 111 SER A N 1
ATOM 862 C CA . SER A 1 111 ? -36.327 -46.952 -20.167 1.00 54.00 111 SER A CA 1
ATOM 863 C C . SER A 1 111 ? -36.974 -46.374 -21.429 1.00 54.00 111 SER A C 1
ATOM 865 O O . SER A 1 111 ? -38.148 -46.031 -21.394 1.00 54.00 111 SER A O 1
ATOM 867 N N . ASP A 1 112 ? -36.233 -46.323 -22.538 1.00 51.22 112 ASP A N 1
ATOM 868 C CA . ASP A 1 112 ? -36.571 -47.100 -23.736 1.00 51.22 112 ASP A CA 1
ATOM 869 C C . ASP A 1 112 ? -35.478 -47.003 -24.815 1.00 51.22 112 ASP A C 1
ATOM 871 O O . ASP A 1 112 ? -34.633 -46.110 -24.834 1.00 51.22 112 ASP A O 1
ATOM 875 N N . GLN A 1 113 ? -35.464 -48.058 -25.622 1.00 54.41 113 GLN A N 1
ATOM 876 C CA . GLN A 1 113 ? -34.470 -48.516 -26.588 1.00 54.41 113 GLN A CA 1
ATOM 877 C C . GLN A 1 113 ? -34.601 -47.811 -27.948 1.00 54.41 113 GLN A C 1
ATOM 879 O O . GLN A 1 113 ? -35.701 -47.425 -28.308 1.00 54.41 113 GLN A O 1
ATOM 884 N N . GLU A 1 114 ? -33.515 -47.760 -28.728 1.00 50.53 114 GLU A N 1
ATOM 885 C CA . GLU A 1 114 ? -33.472 -48.027 -30.188 1.00 50.53 114 GLU A CA 1
ATOM 886 C C . GLU A 1 114 ? -32.015 -47.837 -30.644 1.00 50.53 114 GLU A C 1
ATOM 888 O O . GLU A 1 114 ? -31.449 -46.753 -30.535 1.00 50.53 114 GLU A O 1
ATOM 893 N N . GLU A 1 115 ? -31.236 -48.902 -30.805 1.00 49.38 115 GLU A N 1
ATOM 894 C CA . GLU A 1 115 ? -31.178 -49.845 -31.934 1.00 49.38 115 GLU A CA 1
ATOM 895 C C . GLU A 1 115 ? -30.307 -49.335 -33.096 1.00 49.38 115 GLU A C 1
ATOM 897 O O . GLU A 1 115 ? -30.270 -48.163 -33.461 1.00 49.38 115 GLU A O 1
ATOM 902 N N . ALA A 1 116 ? -29.490 -50.273 -33.558 1.00 49.88 116 ALA A N 1
ATOM 903 C CA . ALA A 1 116 ? -28.314 -50.129 -34.383 1.00 49.88 116 ALA A CA 1
ATOM 904 C C . ALA A 1 116 ? -28.617 -49.862 -35.863 1.00 49.88 116 ALA A C 1
ATOM 906 O O . ALA A 1 116 ? -29.655 -50.260 -36.389 1.00 49.88 116 ALA A O 1
ATOM 907 N N . ALA A 1 117 ? -27.612 -49.320 -36.550 1.00 55.69 117 ALA A N 1
ATOM 908 C CA . ALA A 1 117 ? -27.315 -49.639 -37.942 1.00 55.69 117 ALA A CA 1
ATOM 909 C C . ALA A 1 117 ? -25.796 -49.762 -38.112 1.00 55.69 117 ALA A C 1
ATOM 911 O O . ALA A 1 117 ? -25.076 -48.899 -37.555 1.00 55.69 117 ALA A O 1
#

Mean predicted aligned error: 15.47 Å

Secondary structure (DSSP, 8-state):
-------SS----------SSTHHHHTSTTTT-TTS-HHHHHHHHHHHHHHHHHHHTTT-HHHHHHHTTS-HHHHHHHHHHHHHHHHHHHHHHHHTTSS------------------

Solvent-accessible surface area (backbone atoms only — not comparable to full-atom values): 7640 Å² total; per-residue (Å²): 137,88,81,90,88,78,71,98,56,96,70,79,80,86,76,82,75,81,72,72,70,59,65,70,39,72,79,38,79,66,45,77,45,81,89,54,58,68,72,58,28,48,34,42,52,50,43,53,52,51,52,52,41,20,56,78,45,78,64,36,54,65,60,28,18,55,75,70,71,46,51,61,66,56,50,52,51,51,53,50,53,32,47,55,52,50,54,52,54,55,55,54,60,61,63,64,69,74,77,72,81,82,84,82,91,79,88,78,88,80,91,86,87,84,86,88,134

Sequence (117 aa):
SHVITSLTNLATPIIESSSNSERYLDDIPYASDSSIVLKDRLALIERHLIVGEIKRHNGNKSKAAREMGISREALRKKMMLSQDILDALDGYKAHDRIDSVKGPVREDDSSDQEEAA

Nearest PDB structures (foldseek):
  5m7n-assembly1_B  TM=8.383E-01  e=7.085E-02  Brucella abortus str. 2308 A
  5m7p-assembly1_B  TM=8.434E-01  e=7.085E-02  Brucella abortus str. 2308 A
  5m7o-assembly1_B  TM=8.440E-01  e=1.310E-01  Brucella abortus str. 2308 A
  4fth-a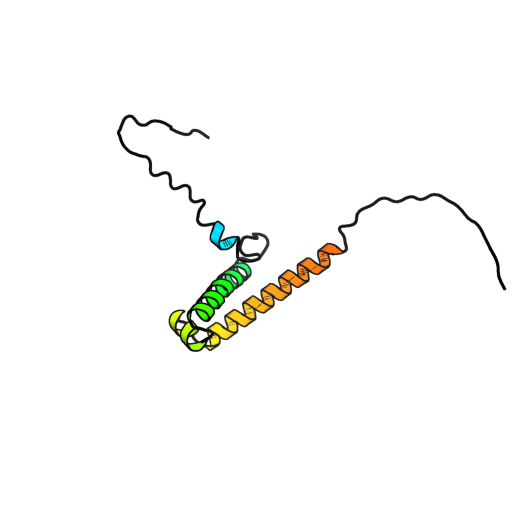ssembly1_A  TM=7.973E-01  e=3.293E-01  Aquifex aeolicus
  8snb-assembly1_6Q  TM=3.777E-01  e=2.661E+00  Strongylocentrotus purpuratus

pLDDT: mean 76.23, std 19.83, range [38.69, 97.69]

Foldseek 3Di:
DDDDPDDPDPDDDPPPPVPPPVVVQVVFPCLPPPVDDPVLSVLSVVLVVLVVLCVVVVNPLCVSCVVVVHDSVVSVVSNVSNVVSVVVVVVVVVVVVPPPPDDDDDDDDDDDDDDDD

Radius of gyration: 27.11 Å; Cα contacts (8 Å, |Δi|>4): 49; chains: 1; bounding box: 51×76×70 Å